Protein AF-A0A9E5NPU5-F1 (afdb_monomer)

Solvent-accessible surface area (backbone atoms only — 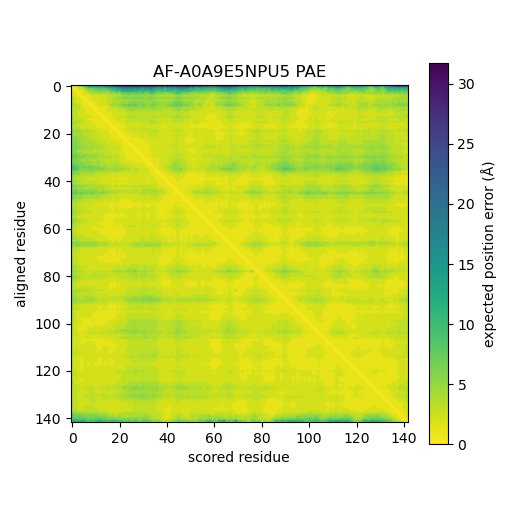not comparable to full-atom values): 7946 Å² total; per-residue (Å²): 116,73,91,56,54,41,80,66,75,48,50,67,50,61,43,50,41,37,74,76,77,80,86,76,53,70,75,66,40,60,76,77,53,55,99,81,63,61,35,37,38,39,53,54,88,90,54,70,48,75,46,47,42,85,56,36,71,65,22,31,34,32,37,46,65,56,90,91,46,43,30,37,44,34,37,29,80,81,65,75,45,67,43,30,29,43,23,65,52,97,94,39,77,55,51,61,39,34,47,26,31,22,43,92,67,32,43,28,34,26,30,74,84,70,61,22,30,26,37,57,92,69,35,32,19,76,40,56,83,51,45,84,39,68,52,51,76,41,65,56,49,111

Mean predicted aligned error: 2.67 Å

Radius of gyration: 14.75 Å; Cα contacts (8 Å, |Δi|>4): 319; chains: 1; bounding box: 37×27×44 Å

pLDDT: mean 96.62, std 3.51, range [65.12, 98.88]

Structure (mmCIF, N/CA/C/O backbone):
data_AF-A0A9E5NPU5-F1
#
_entry.id   AF-A0A9E5NPU5-F1
#
loop_
_atom_site.group_PDB
_atom_site.id
_atom_site.type_symbol
_atom_site.label_atom_id
_atom_site.label_alt_id
_atom_site.label_comp_id
_atom_site.label_asym_id
_atom_site.label_entity_id
_atom_site.label_seq_id
_atom_site.pdbx_PDB_ins_code
_atom_site.Cartn_x
_atom_site.Cartn_y
_atom_site.Cartn_z
_atom_site.occupancy
_atom_site.B_iso_or_equiv
_atom_site.auth_seq_id
_atom_site.auth_comp_id
_atom_site.auth_asym_id
_atom_site.auth_atom_id
_atom_site.pdbx_PDB_model_num
ATOM 1 N N . PRO A 1 1 ? 12.418 2.413 -18.752 1.00 65.12 1 PRO A N 1
ATOM 2 C CA . PRO A 1 1 ? 11.968 1.923 -17.427 1.00 65.12 1 PRO A CA 1
ATOM 3 C C . PRO A 1 1 ? 13.087 1.252 -16.615 1.00 65.12 1 PRO A C 1
ATOM 5 O O . PRO A 1 1 ? 13.430 1.755 -15.555 1.00 65.12 1 PRO A O 1
ATOM 8 N N . TYR A 1 2 ? 13.703 0.167 -17.103 1.00 80.44 2 TYR A N 1
ATOM 9 C CA . TYR A 1 2 ? 14.643 -0.628 -16.293 1.00 80.44 2 TYR A CA 1
ATOM 10 C C . TYR A 1 2 ? 15.923 0.098 -15.860 1.00 80.44 2 TYR A C 1
ATOM 12 O O . TYR A 1 2 ? 16.422 -0.166 -14.774 1.00 80.44 2 TYR A O 1
ATOM 20 N N . SER A 1 3 ? 16.434 1.037 -16.662 1.00 90.06 3 SER A N 1
ATOM 21 C CA . SER A 1 3 ? 17.612 1.847 -16.311 1.00 90.06 3 SER A CA 1
ATOM 22 C C . SER A 1 3 ? 17.380 2.801 -15.134 1.00 90.06 3 SER A C 1
ATOM 24 O O . SER A 1 3 ? 18.338 3.313 -14.570 1.00 90.06 3 SER A O 1
ATOM 26 N N . GLU A 1 4 ? 16.119 3.061 -14.782 1.00 92.62 4 GLU A N 1
ATOM 27 C CA . GLU A 1 4 ? 15.724 3.929 -13.666 1.00 92.62 4 GLU A CA 1
ATOM 28 C C . GLU A 1 4 ? 15.501 3.135 -12.369 1.00 92.62 4 GLU A C 1
ATOM 30 O O . GLU A 1 4 ? 15.270 3.734 -11.320 1.00 92.62 4 GLU A O 1
ATOM 35 N N . ILE A 1 5 ? 15.537 1.798 -12.445 1.00 96.00 5 ILE A N 1
ATOM 36 C CA . ILE A 1 5 ? 15.296 0.905 -11.314 1.00 96.00 5 ILE A CA 1
ATOM 37 C C . ILE A 1 5 ? 16.628 0.556 -10.662 1.00 96.00 5 ILE A C 1
ATOM 39 O O . ILE A 1 5 ? 17.495 -0.080 -11.263 1.00 96.00 5 ILE A O 1
ATOM 43 N N . LEU A 1 6 ? 16.757 0.925 -9.395 1.00 95.94 6 LEU A N 1
ATOM 44 C CA . LEU A 1 6 ? 17.960 0.730 -8.599 1.00 95.94 6 LEU A CA 1
ATOM 45 C C . LEU A 1 6 ? 17.683 -0.228 -7.439 1.00 95.94 6 LEU A C 1
ATOM 47 O O . LEU A 1 6 ? 16.542 -0.404 -7.014 1.00 95.94 6 LEU A O 1
ATOM 51 N N . SER A 1 7 ? 18.737 -0.868 -6.933 1.00 95.25 7 SER A N 1
ATOM 52 C CA . SER A 1 7 ? 18.652 -1.602 -5.667 1.00 95.25 7 SER A CA 1
ATOM 53 C C . SER A 1 7 ? 18.550 -0.607 -4.513 1.00 95.25 7 SER A C 1
ATOM 55 O O . SER A 1 7 ? 19.330 0.342 -4.461 1.00 95.25 7 SER A O 1
ATOM 57 N N . GLY A 1 8 ? 17.620 -0.842 -3.590 1.00 93.44 8 GLY A N 1
ATOM 58 C CA . GLY A 1 8 ? 17.548 -0.136 -2.312 1.00 93.44 8 GLY A CA 1
ATOM 59 C C . GLY A 1 8 ? 18.498 -0.709 -1.256 1.00 93.44 8 GLY A C 1
ATOM 60 O O . GLY A 1 8 ? 18.672 -0.099 -0.208 1.00 93.44 8 GLY A O 1
ATOM 61 N N . GLY A 1 9 ? 19.119 -1.866 -1.520 1.00 95.00 9 GLY A N 1
ATOM 62 C CA . GLY A 1 9 ? 19.989 -2.581 -0.582 1.00 95.00 9 GLY A CA 1
ATOM 63 C C . GLY A 1 9 ? 19.370 -3.886 -0.070 1.00 95.00 9 GLY A C 1
ATOM 64 O O . GLY A 1 9 ? 19.988 -4.936 -0.266 1.00 95.00 9 GLY A O 1
ATOM 65 N N . PRO A 1 10 ? 18.169 -3.862 0.540 1.00 96.06 10 PRO A N 1
ATOM 66 C CA . PRO A 1 10 ? 17.465 -5.075 0.934 1.00 96.06 10 PRO A CA 1
ATOM 67 C C . PRO A 1 10 ? 17.151 -5.981 -0.268 1.00 96.06 10 PRO A C 1
ATOM 69 O O . PRO A 1 10 ? 16.890 -5.482 -1.366 1.00 96.06 10 PRO A O 1
ATOM 72 N N . PRO A 1 11 ? 17.154 -7.313 -0.092 1.00 97.25 11 PRO A N 1
ATOM 73 C CA . PRO A 1 11 ? 16.609 -8.227 -1.092 1.00 97.25 11 PRO A CA 1
ATOM 74 C C . PRO A 1 11 ? 15.076 -8.103 -1.179 1.00 97.25 11 PRO A C 1
ATOM 76 O O . PRO A 1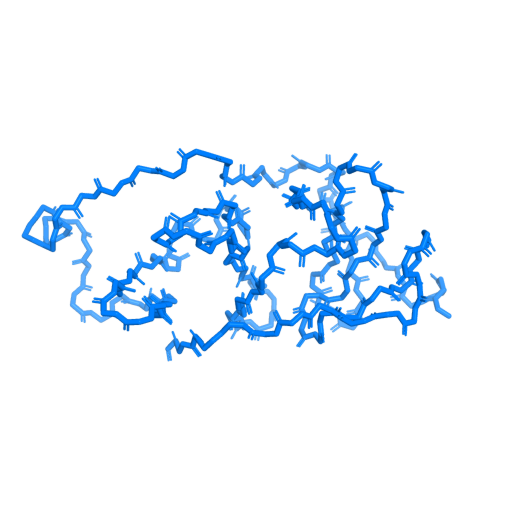 11 ? 14.451 -7.418 -0.368 1.00 97.25 11 PRO A O 1
ATOM 79 N N . LYS A 1 12 ? 14.461 -8.810 -2.138 1.00 97.19 12 LYS A N 1
ATOM 80 C CA . LYS A 1 12 ? 13.002 -9.020 -2.179 1.00 97.19 12 LYS A CA 1
ATOM 81 C C . LYS A 1 12 ? 12.529 -9.562 -0.825 1.00 97.19 12 LYS A C 1
ATOM 83 O O . LYS A 1 12 ? 13.152 -10.482 -0.298 1.00 97.19 12 LYS A O 1
ATOM 88 N N . ASP A 1 13 ? 11.486 -8.948 -0.271 1.00 97.88 13 ASP A N 1
ATOM 89 C CA . ASP A 1 13 ? 10.951 -9.193 1.076 1.00 97.88 13 ASP A CA 1
ATOM 90 C C . ASP A 1 13 ? 11.971 -9.039 2.222 1.00 97.88 13 ASP A C 1
ATOM 92 O O . ASP A 1 13 ? 11.734 -9.489 3.342 1.00 97.88 13 ASP A O 1
ATOM 96 N N . GLY A 1 14 ? 13.103 -8.366 1.979 1.00 96.81 14 GLY A N 1
ATOM 97 C CA . GLY A 1 14 ? 14.062 -8.005 3.027 1.00 96.81 14 GLY A CA 1
ATOM 98 C C . GLY A 1 14 ? 13.489 -7.014 4.046 1.00 96.81 14 GLY A C 1
ATOM 99 O O . GLY A 1 14 ? 14.008 -6.915 5.155 1.00 96.81 14 GLY A O 1
ATOM 100 N N . ILE A 1 15 ? 12.415 -6.317 3.668 1.00 97.00 15 ILE A N 1
ATOM 101 C CA . ILE A 1 15 ? 11.545 -5.533 4.542 1.00 97.00 15 ILE A CA 1
ATOM 102 C C . ILE A 1 15 ? 10.168 -6.215 4.503 1.00 97.00 15 ILE A C 1
ATOM 104 O O . ILE A 1 15 ? 9.469 -6.110 3.490 1.00 97.00 15 ILE A O 1
ATOM 108 N N . PRO A 1 16 ? 9.804 -7.003 5.528 1.00 97.19 16 PRO A N 1
ATOM 109 C CA . PRO A 1 16 ? 8.643 -7.878 5.454 1.00 97.19 16 PRO A CA 1
ATOM 110 C C . PRO A 1 16 ? 7.342 -7.088 5.611 1.00 97.19 16 PRO A C 1
ATOM 112 O O . PRO A 1 16 ? 7.148 -6.403 6.616 1.00 97.19 16 PRO A O 1
ATOM 115 N N . ALA A 1 17 ? 6.425 -7.257 4.659 1.00 98.50 17 ALA A N 1
ATOM 116 C CA . ALA A 1 17 ? 5.066 -6.739 4.773 1.00 98.50 17 ALA A CA 1
ATOM 117 C C . ALA A 1 17 ? 4.307 -7.406 5.936 1.00 98.50 17 ALA A C 1
ATOM 119 O O . ALA A 1 17 ? 4.569 -8.557 6.296 1.00 98.50 17 ALA A O 1
ATOM 120 N N . ILE A 1 18 ? 3.336 -6.694 6.507 1.00 98.75 18 ILE A N 1
ATOM 121 C CA . ILE A 1 18 ? 2.397 -7.255 7.483 1.00 98.75 18 ILE A CA 1
ATOM 122 C C . ILE A 1 18 ? 1.180 -7.793 6.728 1.00 98.75 18 ILE A C 1
ATOM 124 O O . ILE A 1 18 ? 0.398 -7.016 6.193 1.00 98.75 18 ILE A O 1
ATOM 128 N N . ASP A 1 19 ? 0.996 -9.113 6.723 1.00 98.06 19 ASP A N 1
ATOM 129 C CA . ASP A 1 19 ? -0.120 -9.772 6.016 1.00 98.06 19 ASP A CA 1
ATOM 130 C C . ASP A 1 19 ? -1.335 -10.080 6.908 1.00 98.06 19 ASP A C 1
ATOM 132 O O . ASP A 1 19 ? -2.410 -10.420 6.425 1.00 98.06 19 ASP A O 1
ATOM 136 N N . ALA A 1 20 ? -1.159 -9.991 8.227 1.00 95.69 20 ALA A N 1
ATOM 137 C CA . ALA A 1 20 ? -2.203 -10.232 9.218 1.00 95.69 20 ALA A CA 1
ATOM 138 C C . ALA A 1 20 ? -2.079 -9.198 10.348 1.00 95.69 20 ALA A C 1
ATOM 140 O O . ALA A 1 20 ? -1.588 -9.532 11.437 1.00 95.69 20 ALA A O 1
ATOM 141 N N . PRO A 1 21 ? -2.435 -7.926 10.087 1.00 97.69 21 PRO A N 1
ATOM 142 C CA . PRO A 1 21 ? -2.331 -6.876 11.087 1.00 97.69 21 PRO A CA 1
ATOM 143 C C . PRO A 1 21 ? -3.228 -7.177 12.288 1.00 97.69 21 PRO A C 1
ATOM 145 O O . PRO A 1 21 ? -4.310 -7.753 12.172 1.00 97.69 21 PRO A O 1
ATOM 148 N N . LYS A 1 22 ? -2.755 -6.778 13.467 1.00 97.06 22 LYS A N 1
ATOM 149 C CA . LYS A 1 22 ? -3.522 -6.823 14.710 1.00 97.06 22 LYS A CA 1
ATOM 150 C C . LYS A 1 22 ? -3.728 -5.400 15.184 1.00 97.06 22 LYS A C 1
ATOM 152 O O . LYS A 1 22 ? -2.779 -4.621 15.201 1.00 97.06 22 LYS A O 1
ATOM 157 N N . PHE A 1 23 ? -4.954 -5.101 15.582 1.00 97.25 23 PHE A N 1
ATOM 158 C CA . PHE A 1 23 ? -5.340 -3.790 16.074 1.00 97.25 23 PHE A CA 1
ATOM 159 C C . PHE A 1 23 ? -5.584 -3.845 17.576 1.00 97.25 23 PHE A C 1
ATOM 161 O O . PHE A 1 23 ? -6.017 -4.867 18.111 1.00 97.25 23 PHE A O 1
ATOM 168 N N . ILE A 1 24 ? -5.283 -2.726 18.216 1.00 97.69 24 ILE A N 1
ATOM 169 C CA . ILE A 1 24 ? -5.562 -2.431 19.619 1.00 97.69 24 ILE A CA 1
ATOM 170 C C . ILE A 1 24 ? -6.482 -1.211 19.675 1.00 97.69 24 ILE A C 1
ATOM 172 O O . ILE A 1 24 ? -6.654 -0.523 18.661 1.00 97.69 24 ILE A O 1
ATOM 176 N N . SER A 1 25 ? -7.087 -0.949 20.832 1.00 97.44 25 SER A N 1
ATOM 177 C CA . SER A 1 25 ? -7.887 0.263 21.012 1.00 97.44 25 SER A CA 1
ATOM 178 C C . SER A 1 25 ? -7.009 1.521 21.035 1.00 97.44 25 SER A C 1
ATO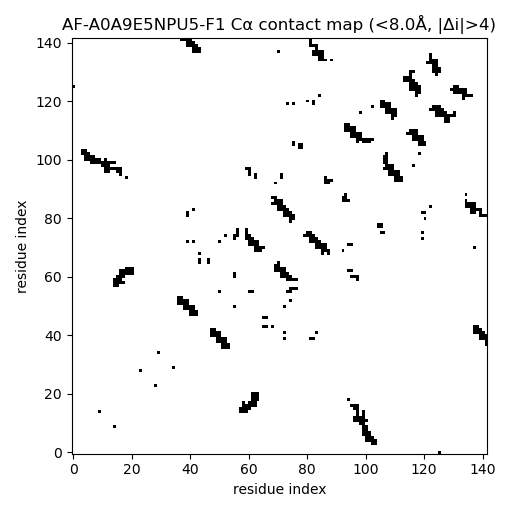M 180 O O . SER A 1 25 ? -5.787 1.449 21.176 1.00 97.44 25 SER A O 1
ATOM 182 N N . VAL A 1 26 ? -7.634 2.694 20.904 1.00 95.69 26 VAL A N 1
ATOM 183 C CA . VAL A 1 26 ? -6.923 3.978 21.025 1.00 95.69 26 VAL A CA 1
ATOM 184 C C . VAL A 1 26 ? -6.341 4.133 22.432 1.00 95.69 26 VAL A C 1
ATOM 186 O O . VAL A 1 26 ? -5.198 4.545 22.575 1.00 95.69 26 VAL A O 1
ATOM 189 N N . GLU A 1 27 ? -7.081 3.718 23.460 1.00 97.31 27 GLU A N 1
ATOM 190 C CA . GLU A 1 27 ? -6.639 3.783 24.855 1.00 97.31 27 GLU A CA 1
ATOM 191 C C . GLU A 1 27 ? -5.416 2.893 25.117 1.00 97.31 27 GLU A C 1
ATOM 193 O O . GLU A 1 27 ? -4.506 3.300 25.832 1.00 97.31 27 GLU A O 1
ATOM 198 N N . GLU A 1 28 ? -5.368 1.695 24.524 1.00 98.00 28 GLU A N 1
ATOM 199 C CA . GLU A 1 28 ? -4.184 0.827 24.581 1.00 98.00 28 GLU A CA 1
ATOM 200 C C . GLU A 1 28 ? -3.012 1.421 23.782 1.00 98.00 28 GLU A C 1
ATOM 202 O O . GLU A 1 28 ? -1.848 1.264 24.156 1.00 98.00 28 GLU A O 1
ATOM 207 N N . ALA A 1 29 ? -3.296 2.105 22.668 1.00 97.06 29 ALA A N 1
ATOM 208 C CA . ALA A 1 29 ? -2.276 2.771 21.868 1.00 97.06 29 ALA A CA 1
ATOM 209 C C . ALA A 1 29 ? -1.640 3.957 22.607 1.00 97.06 29 ALA A C 1
ATOM 211 O O . ALA A 1 29 ? -0.423 4.120 22.530 1.00 97.06 29 ALA A O 1
ATOM 212 N N . ASP A 1 30 ? -2.419 4.723 23.375 1.00 96.00 30 ASP A N 1
ATOM 213 C CA . ASP A 1 30 ? -1.950 5.867 24.173 1.00 96.00 30 ASP A CA 1
ATOM 214 C C . ASP A 1 30 ? -0.876 5.485 25.215 1.00 96.00 30 ASP A C 1
ATOM 216 O O . ASP A 1 30 ? -0.134 6.346 25.693 1.00 96.00 30 ASP A O 1
ATOM 220 N N . GLU A 1 31 ? -0.735 4.196 25.556 1.00 97.19 31 GLU A N 1
ATOM 221 C CA . GLU A 1 31 ? 0.317 3.713 26.461 1.00 97.19 31 GLU A CA 1
ATOM 222 C C . GLU A 1 31 ? 1.730 3.781 25.851 1.00 97.19 31 GLU A C 1
ATOM 224 O O . GLU A 1 31 ? 2.719 3.837 26.589 1.00 97.19 31 GLU A O 1
ATOM 229 N N . TRP A 1 32 ? 1.856 3.782 24.519 1.00 95.94 32 TRP A N 1
ATOM 230 C CA . TRP A 1 32 ? 3.152 3.764 23.821 1.00 95.94 32 TRP A CA 1
ATOM 231 C C . TRP A 1 32 ? 3.254 4.759 22.659 1.00 95.94 32 TRP A C 1
ATOM 233 O O . TRP A 1 32 ? 4.358 5.207 22.332 1.00 95.94 32 TRP A O 1
ATOM 243 N N . LEU A 1 33 ? 2.132 5.135 22.048 1.00 96.25 33 LEU A N 1
ATOM 244 C CA . LEU A 1 33 ? 2.065 6.103 20.964 1.00 96.25 33 LEU A CA 1
ATOM 245 C C . LEU A 1 33 ? 2.076 7.523 21.537 1.00 96.25 33 LEU A C 1
ATOM 247 O O . LEU A 1 33 ? 1.212 7.908 22.318 1.00 96.25 33 LEU A O 1
ATOM 251 N N . GLN A 1 34 ? 3.075 8.323 21.162 1.00 95.56 34 GLN A N 1
ATOM 252 C CA . GLN A 1 34 ? 3.148 9.708 21.626 1.00 95.56 34 GLN A CA 1
ATOM 253 C C . GLN A 1 34 ? 2.098 10.579 20.912 1.00 95.56 34 GLN A C 1
ATOM 255 O O . GLN A 1 34 ? 1.843 10.356 19.729 1.00 95.56 34 GLN A O 1
ATOM 260 N N . PRO A 1 35 ? 1.565 11.644 21.546 1.00 92.81 35 PRO A N 1
ATOM 261 C CA . PRO A 1 35 ? 0.499 12.471 20.958 1.00 92.81 35 PRO A CA 1
ATOM 262 C C . PRO A 1 35 ? 0.827 13.155 19.620 1.00 92.81 35 PRO A C 1
ATOM 264 O O . PRO A 1 35 ? -0.070 13.664 18.956 1.00 92.81 35 PRO A O 1
ATOM 267 N N . GLN A 1 36 ? 2.109 13.247 19.257 1.00 93.38 36 GLN A N 1
ATOM 268 C CA . GLN A 1 36 ? 2.595 13.875 18.020 1.00 93.38 36 GLN A CA 1
ATOM 269 C C . GLN A 1 36 ? 3.190 12.851 17.042 1.00 93.38 36 GLN A C 1
ATOM 271 O O . GLN A 1 36 ? 3.778 13.247 16.037 1.00 93.38 36 GLN A O 1
ATOM 276 N N . GLU A 1 37 ? 3.081 11.554 17.340 1.00 93.94 37 GLU A N 1
ATOM 277 C CA . GLU A 1 37 ? 3.568 10.508 16.447 1.00 93.94 37 GLU A CA 1
ATOM 278 C C . GLU A 1 37 ? 2.681 10.447 15.191 1.00 93.94 37 GLU A C 1
ATOM 280 O O . GLU A 1 37 ? 1.459 10.319 15.315 1.00 93.94 37 GLU A O 1
ATOM 285 N N . PRO A 1 38 ? 3.255 10.538 13.978 1.00 96.19 38 PRO A N 1
ATOM 286 C CA . PRO A 1 38 ? 2.469 10.490 12.758 1.00 96.19 38 PRO A CA 1
ATOM 287 C C . PRO A 1 38 ? 1.924 9.083 12.499 1.00 96.19 38 PRO A C 1
ATOM 289 O O . PRO A 1 38 ? 2.556 8.059 12.785 1.00 96.19 38 PRO A O 1
ATOM 292 N N . VAL A 1 39 ? 0.745 9.037 11.887 1.00 97.75 39 VAL A N 1
ATOM 293 C CA . VAL A 1 39 ? 0.068 7.805 11.482 1.00 97.75 39 VAL A CA 1
ATOM 294 C C . VAL A 1 39 ? -0.442 7.973 10.059 1.00 97.75 39 VAL A C 1
ATOM 296 O O . VAL A 1 39 ? -0.834 9.068 9.672 1.00 97.75 39 VAL A O 1
ATOM 299 N N . VAL A 1 40 ? -0.498 6.892 9.288 1.00 98.19 40 VAL A N 1
ATOM 300 C CA . VAL A 1 40 ? -1.366 6.866 8.108 1.00 98.19 40 VAL A CA 1
ATOM 301 C C . VAL A 1 40 ? -2.770 6.542 8.603 1.00 98.19 40 VAL A C 1
ATOM 303 O O . VAL A 1 40 ? -2.995 5.471 9.155 1.00 98.19 40 VAL A O 1
ATOM 306 N N . LEU A 1 41 ? -3.711 7.464 8.447 1.00 97.75 41 LEU A N 1
ATOM 307 C CA . LEU A 1 41 ? -5.133 7.233 8.679 1.00 97.75 41 LEU A CA 1
ATOM 308 C C . LEU A 1 41 ? -5.761 6.742 7.377 1.00 97.75 41 LEU A C 1
ATOM 310 O O . LEU A 1 41 ? -5.670 7.427 6.359 1.00 97.75 41 LEU A O 1
ATOM 314 N N . VAL A 1 42 ? -6.420 5.587 7.415 1.00 98.06 42 VAL A N 1
ATOM 315 C CA . VAL A 1 42 ? -7.188 5.044 6.288 1.00 98.06 42 VAL A CA 1
ATOM 316 C C . VAL A 1 42 ? -8.626 4.857 6.732 1.00 98.06 42 VAL A C 1
ATOM 318 O O . VAL A 1 42 ? -8.877 4.308 7.806 1.00 98.06 42 VAL A O 1
ATOM 321 N N . GLN A 1 43 ? -9.567 5.314 5.910 1.00 95.19 43 GLN A N 1
ATOM 322 C CA . GLN A 1 43 ? -10.991 5.213 6.205 1.00 95.19 43 GLN A CA 1
ATOM 323 C C . GLN A 1 43 ? -11.744 4.574 5.040 1.00 95.19 43 GLN A C 1
ATOM 325 O O . GLN A 1 43 ? -11.685 5.051 3.905 1.00 95.19 43 GLN A O 1
ATOM 330 N N . VAL A 1 44 ? -12.495 3.516 5.346 1.00 95.44 44 VAL A N 1
ATOM 331 C CA . VAL A 1 44 ? -13.410 2.848 4.417 1.00 95.44 44 VAL A CA 1
ATOM 332 C C . VAL A 1 44 ? -14.801 2.847 5.043 1.00 95.44 44 VAL A C 1
ATOM 334 O O . VAL A 1 44 ? -15.063 2.148 6.021 1.00 95.44 44 VAL A O 1
ATOM 337 N N . GLY A 1 45 ? -15.706 3.653 4.484 1.00 93.00 45 GLY A N 1
ATOM 338 C CA . GLY A 1 45 ? -17.007 3.902 5.105 1.00 93.00 45 GLY A CA 1
ATOM 339 C C . GLY A 1 45 ? -16.837 4.515 6.499 1.00 93.00 45 GLY A C 1
ATOM 340 O O . GLY A 1 45 ? -16.189 5.552 6.642 1.00 93.00 45 GLY A O 1
ATOM 341 N N . ASP A 1 46 ? -17.389 3.854 7.515 1.00 93.69 46 ASP A N 1
ATOM 342 C CA . ASP A 1 46 ? -17.307 4.284 8.917 1.00 93.69 46 ASP A CA 1
ATOM 343 C C . ASP A 1 46 ? -16.171 3.596 9.708 1.00 93.69 46 ASP A C 1
ATOM 345 O O . ASP A 1 46 ? -15.945 3.939 10.867 1.00 93.69 46 ASP A O 1
ATOM 349 N N . ASP A 1 47 ? -15.446 2.640 9.107 1.00 95.38 47 ASP A N 1
ATOM 350 C CA . ASP A 1 47 ? -14.283 1.982 9.727 1.00 95.38 47 ASP A CA 1
ATOM 351 C C . ASP A 1 47 ? -13.015 2.780 9.380 1.00 95.38 47 ASP A C 1
ATOM 353 O O . ASP A 1 47 ? -12.567 2.822 8.228 1.00 95.38 47 ASP A O 1
ATOM 357 N N . ALA A 1 48 ? -12.481 3.474 10.386 1.00 95.31 48 ALA A N 1
ATOM 358 C CA . ALA A 1 48 ? -11.270 4.275 10.297 1.00 95.31 48 ALA A CA 1
ATOM 359 C C . ALA A 1 48 ? -10.171 3.651 11.159 1.00 95.31 48 ALA A C 1
ATOM 361 O O . ALA A 1 48 ? -10.371 3.387 12.346 1.00 95.31 48 ALA A O 1
ATOM 362 N N . ARG A 1 49 ? -8.992 3.452 10.567 1.00 97.56 49 ARG A N 1
ATOM 363 C CA . ARG A 1 49 ? -7.844 2.820 11.225 1.00 97.56 49 ARG A CA 1
ATOM 364 C C . ARG A 1 49 ? -6.599 3.677 11.082 1.00 97.56 49 ARG A C 1
ATOM 366 O O . ARG A 1 49 ? -6.339 4.243 10.021 1.00 97.56 49 ARG A O 1
ATOM 373 N N . ALA A 1 50 ? -5.820 3.743 12.155 1.00 97.75 50 ALA A N 1
ATOM 374 C CA . ALA A 1 50 ? -4.524 4.403 12.180 1.00 97.75 50 ALA A CA 1
ATOM 375 C C . ALA A 1 50 ? -3.401 3.363 12.084 1.00 97.75 50 ALA A C 1
ATOM 377 O O . ALA A 1 50 ? -3.390 2.379 12.822 1.00 97.75 50 ALA A O 1
ATOM 378 N N . TYR A 1 51 ? -2.439 3.613 11.1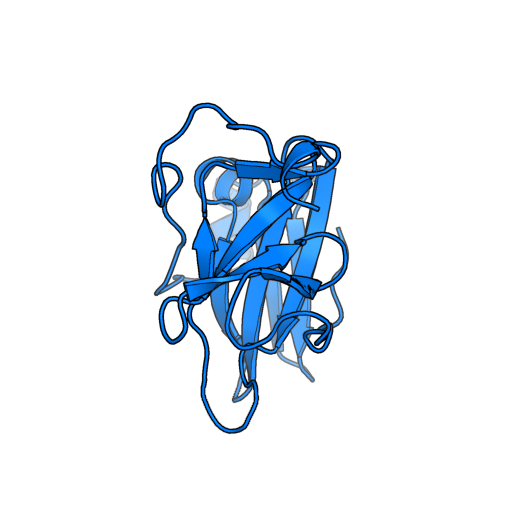98 1.00 98.38 51 TYR A N 1
ATOM 379 C CA . TYR A 1 51 ? -1.250 2.792 10.988 1.00 98.38 51 TYR A CA 1
ATOM 380 C C . TYR A 1 51 ? -0.021 3.635 11.349 1.00 98.38 51 TYR A C 1
ATOM 382 O O . TYR A 1 51 ? 0.390 4.488 10.558 1.00 98.38 51 TYR A O 1
ATOM 390 N N . PRO A 1 52 ? 0.556 3.462 12.551 1.00 98.06 52 PRO A N 1
ATOM 391 C CA . PRO A 1 52 ? 1.655 4.301 13.016 1.00 98.06 52 PRO A CA 1
ATOM 392 C C . PRO A 1 52 ? 2.881 4.238 12.110 1.00 98.06 52 PRO A C 1
ATOM 394 O O . PRO A 1 52 ? 3.341 3.152 11.744 1.00 98.06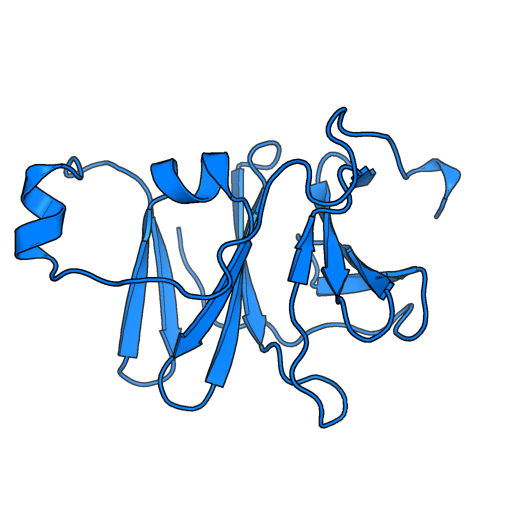 52 PRO A O 1
ATOM 397 N N . ILE A 1 53 ? 3.452 5.404 11.794 1.00 97.56 53 ILE A N 1
ATOM 398 C CA . ILE A 1 53 ? 4.644 5.491 10.942 1.00 97.56 53 ILE A CA 1
ATOM 399 C C . ILE A 1 53 ? 5.820 4.753 11.580 1.00 97.56 53 ILE A C 1
ATOM 401 O O . ILE A 1 53 ? 6.545 4.067 10.867 1.00 97.56 53 ILE A O 1
ATOM 405 N N . GLN A 1 54 ? 5.971 4.783 12.908 1.00 96.69 54 GLN A N 1
ATOM 406 C CA . GLN A 1 54 ? 6.996 3.989 13.593 1.00 96.69 54 GLN A CA 1
ATOM 407 C C . GLN A 1 54 ? 6.888 2.472 13.363 1.00 96.69 54 GLN A C 1
ATOM 409 O O . GLN A 1 54 ? 7.905 1.796 13.450 1.00 96.69 54 GLN A O 1
ATOM 414 N N . ILE A 1 55 ? 5.710 1.925 13.033 1.00 97.88 55 ILE A N 1
ATOM 415 C CA . ILE A 1 55 ? 5.561 0.517 12.620 1.00 97.88 55 ILE A CA 1
ATOM 416 C C . ILE A 1 55 ? 5.829 0.389 11.119 1.00 97.88 55 ILE A C 1
ATOM 418 O O . ILE A 1 55 ? 6.609 -0.463 10.690 1.00 97.88 55 ILE A O 1
ATOM 422 N N . LEU A 1 56 ? 5.222 1.262 10.312 1.00 98.06 56 LEU A N 1
ATOM 423 C CA . LEU A 1 56 ? 5.380 1.252 8.856 1.00 98.06 56 LEU A CA 1
ATOM 424 C C . LEU A 1 56 ? 6.824 1.506 8.407 1.00 98.06 56 LEU A C 1
ATOM 426 O O . LEU A 1 56 ? 7.211 1.072 7.331 1.00 98.06 56 LEU A O 1
ATOM 430 N N . MET A 1 57 ? 7.656 2.137 9.230 1.00 96.50 57 MET A N 1
ATOM 431 C CA . MET A 1 57 ? 9.079 2.320 8.957 1.00 96.50 57 MET A CA 1
ATOM 432 C C . MET A 1 57 ? 9.858 0.997 8.922 1.00 96.50 57 MET A C 1
ATOM 434 O O . MET A 1 57 ? 10.875 0.916 8.241 1.00 96.50 57 MET A O 1
ATOM 438 N N . TRP A 1 58 ? 9.379 -0.037 9.622 1.00 96.75 58 TRP A N 1
ATOM 439 C CA . TRP A 1 58 ? 9.987 -1.374 9.637 1.00 96.75 58 TRP A CA 1
ATOM 440 C C . TRP A 1 58 ? 9.385 -2.337 8.617 1.00 96.75 58 TRP A C 1
ATOM 442 O O . TRP A 1 58 ? 10.021 -3.336 8.288 1.00 96.75 58 TRP A O 1
ATOM 452 N N . HIS A 1 59 ? 8.163 -2.066 8.159 1.00 98.12 59 HIS A N 1
ATOM 453 C CA . HIS A 1 59 ? 7.374 -3.019 7.376 1.00 98.12 59 HIS A CA 1
ATOM 454 C C . HIS A 1 59 ? 6.985 -2.520 5.987 1.00 98.12 59 HIS A C 1
ATOM 456 O O . HIS A 1 59 ? 6.745 -3.338 5.106 1.00 98.12 59 HIS A O 1
ATOM 462 N N . GLU A 1 60 ? 6.935 -1.201 5.790 1.00 98.12 60 GLU A N 1
ATOM 463 C CA . GLU A 1 60 ? 6.599 -0.458 4.564 1.00 98.12 60 GLU A CA 1
ATOM 464 C C . GLU A 1 60 ? 5.220 -0.743 3.946 1.00 98.12 60 GLU A C 1
ATOM 466 O O . GLU A 1 60 ? 4.664 0.135 3.291 1.00 98.12 60 GLU A O 1
ATOM 471 N N . ILE A 1 61 ? 4.641 -1.928 4.145 1.00 98.75 61 ILE A N 1
ATOM 472 C CA . ILE A 1 61 ? 3.387 -2.391 3.556 1.00 98.75 61 ILE A CA 1
ATOM 473 C C . ILE A 1 61 ? 2.598 -3.185 4.603 1.00 98.75 61 ILE A C 1
ATOM 475 O O . ILE A 1 61 ? 3.135 -4.066 5.280 1.00 98.75 61 ILE A O 1
ATOM 479 N N . VAL A 1 62 ? 1.300 -2.909 4.693 1.00 98.88 62 VAL A N 1
ATOM 480 C CA . VAL A 1 62 ? 0.316 -3.700 5.434 1.00 98.88 62 VAL A CA 1
ATOM 481 C C . VAL A 1 62 ? -0.774 -4.135 4.463 1.00 98.88 62 VAL A C 1
ATOM 483 O O . VAL A 1 62 ? -1.474 -3.292 3.903 1.00 98.88 62 VAL A O 1
ATOM 486 N N . ASN A 1 63 ? -0.931 -5.443 4.273 1.00 98.81 63 ASN A N 1
ATOM 487 C CA . ASN A 1 63 ? -2.084 -6.022 3.593 1.00 98.81 63 ASN A CA 1
ATOM 488 C C . ASN A 1 63 ? -3.187 -6.228 4.638 1.00 98.81 63 ASN A C 1
ATOM 490 O O . ASN A 1 63 ? -3.120 -7.141 5.456 1.00 98.81 63 ASN A O 1
ATOM 494 N N . ASP A 1 64 ? -4.187 -5.352 4.627 1.00 98.50 64 ASP A N 1
ATOM 495 C CA . ASP A 1 64 ? -5.319 -5.372 5.554 1.00 98.50 64 ASP A CA 1
ATOM 496 C C . ASP A 1 64 ? -6.637 -5.616 4.802 1.00 98.50 64 ASP A C 1
ATOM 498 O O . ASP A 1 64 ? -6.698 -5.600 3.566 1.00 98.50 64 ASP A O 1
ATOM 502 N N . THR A 1 65 ? -7.702 -5.838 5.561 1.00 98.00 65 THR A N 1
ATOM 503 C CA . THR A 1 65 ? -9.088 -5.808 5.110 1.00 98.00 65 THR A CA 1
ATOM 504 C C . THR A 1 65 ? -9.884 -4.934 6.080 1.00 98.00 65 THR A C 1
ATOM 506 O O . THR A 1 65 ? -10.027 -5.257 7.265 1.00 98.00 65 THR A O 1
ATOM 509 N N . ILE A 1 66 ? -10.398 -3.811 5.575 1.00 97.06 66 ILE A N 1
ATOM 510 C CA . ILE A 1 66 ? -11.228 -2.867 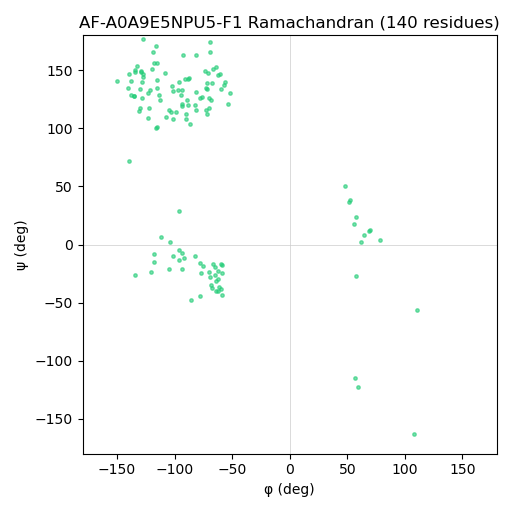6.331 1.00 97.06 66 ILE A CA 1
ATOM 511 C C . ILE A 1 66 ? -12.680 -3.082 5.903 1.00 97.06 66 ILE A C 1
ATOM 513 O O . ILE A 1 66 ? -13.028 -2.885 4.737 1.00 97.06 66 ILE A O 1
ATOM 517 N N . GLY A 1 67 ? -13.524 -3.553 6.824 1.00 92.75 67 GLY A N 1
ATOM 518 C CA . GLY A 1 67 ? -14.840 -4.093 6.476 1.00 92.75 67 GLY A CA 1
ATOM 519 C C . GLY A 1 67 ? -14.728 -5.246 5.470 1.00 92.75 67 GLY A C 1
ATOM 520 O O . GLY A 1 67 ? -14.157 -6.289 5.780 1.00 92.75 67 GLY A O 1
ATOM 521 N N . GLU A 1 68 ? -15.256 -5.048 4.261 1.00 94.31 68 GLU A N 1
ATOM 522 C CA . GLU A 1 68 ? -15.170 -6.008 3.147 1.00 94.31 68 GLU A CA 1
ATOM 523 C C . GLU A 1 68 ? -14.137 -5.608 2.079 1.00 94.31 68 GLU A C 1
ATOM 525 O O . GLU A 1 68 ? -14.005 -6.305 1.077 1.00 94.31 68 GLU A O 1
ATOM 530 N N . VAL A 1 69 ? -13.409 -4.499 2.268 1.00 97.50 69 VAL A N 1
ATOM 531 C CA . VAL A 1 69 ? -12.484 -3.951 1.266 1.00 97.50 69 VAL A CA 1
ATOM 532 C C . VAL A 1 69 ? -11.047 -4.373 1.588 1.00 97.50 69 VAL A C 1
ATOM 534 O O . VAL A 1 69 ? -10.494 -3.938 2.604 1.00 97.50 69 VAL A O 1
ATOM 537 N N . PRO A 1 70 ? -10.404 -5.199 0.744 1.00 98.38 70 PRO A N 1
ATOM 538 C CA . PRO A 1 70 ? -8.983 -5.502 0.861 1.00 98.38 70 PRO A CA 1
ATOM 539 C C . PRO A 1 70 ? -8.156 -4.259 0.527 1.00 98.38 70 PRO A C 1
ATOM 541 O O . PRO A 1 70 ? -8.288 -3.706 -0.565 1.00 98.38 70 PRO A O 1
ATOM 544 N N . VAL A 1 71 ? -7.278 -3.832 1.434 1.00 98.50 71 VAL A N 1
ATOM 545 C CA . VAL A 1 71 ? -6.455 -2.625 1.266 1.00 98.50 71 VAL A CA 1
ATOM 546 C C . VAL A 1 71 ? -4.969 -2.904 1.483 1.00 98.50 71 VAL A C 1
ATOM 548 O O . VAL A 1 71 ? -4.600 -3.732 2.313 1.00 98.50 71 VAL A O 1
ATOM 551 N N . ALA A 1 72 ? -4.112 -2.231 0.721 1.00 98.69 72 ALA A N 1
ATOM 552 C CA . ALA A 1 72 ? -2.672 -2.175 0.935 1.00 98.69 72 ALA A CA 1
ATOM 553 C C . ALA A 1 72 ? -2.336 -0.784 1.461 1.00 98.69 72 ALA A C 1
ATOM 555 O O . ALA A 1 72 ? -2.422 0.189 0.713 1.00 98.69 72 ALA A O 1
ATOM 556 N N . VAL A 1 73 ? -1.964 -0.687 2.734 1.00 98.75 73 VAL A N 1
ATOM 557 C CA . VAL A 1 73 ? -1.485 0.560 3.341 1.00 98.75 73 VAL A CA 1
ATOM 558 C C . VAL A 1 73 ? 0.027 0.576 3.242 1.00 98.75 73 VAL A C 1
ATOM 560 O O . VAL A 1 73 ? 0.692 -0.339 3.721 1.00 98.75 73 VAL A O 1
ATOM 563 N N . THR A 1 74 ? 0.575 1.588 2.582 1.00 98.62 74 THR A N 1
ATOM 564 C CA . THR A 1 74 ? 1.987 1.618 2.198 1.00 98.62 74 THR A CA 1
ATOM 565 C C . THR A 1 74 ? 2.640 2.900 2.679 1.00 98.62 74 THR A C 1
ATOM 567 O O . THR A 1 74 ? 2.014 3.959 2.692 1.00 98.62 74 THR A O 1
ATOM 570 N N . TYR A 1 75 ? 3.915 2.821 3.032 1.00 98.38 75 TYR A N 1
ATOM 571 C CA . TYR A 1 75 ? 4.734 3.962 3.395 1.00 98.38 75 TYR A CA 1
ATOM 572 C C . TYR A 1 75 ? 6.109 3.825 2.759 1.00 98.38 75 TYR A C 1
ATOM 574 O O . TYR A 1 75 ? 6.764 2.795 2.896 1.00 98.38 75 TYR A O 1
ATOM 582 N N . CYS A 1 76 ? 6.555 4.873 2.070 1.00 97.31 76 CYS A N 1
ATOM 583 C CA . CYS A 1 76 ? 7.914 4.957 1.553 1.00 97.31 76 CYS A CA 1
ATOM 584 C C . CYS A 1 76 ? 8.759 5.857 2.472 1.00 97.31 76 CYS A C 1
ATOM 586 O O . CYS A 1 76 ? 8.592 7.083 2.418 1.00 97.31 76 CYS A O 1
ATOM 588 N N . PRO A 1 77 ? 9.703 5.301 3.260 1.00 95.31 77 PRO A N 1
ATOM 589 C CA . PRO A 1 77 ? 10.502 6.084 4.206 1.00 95.31 77 PRO A CA 1
ATOM 590 C C . PRO A 1 77 ? 11.379 7.147 3.536 1.00 95.31 77 PRO A C 1
ATOM 592 O O . PRO A 1 77 ? 11.628 8.201 4.113 1.00 95.31 77 PRO A O 1
ATOM 595 N N . LEU A 1 78 ? 11.822 6.901 2.299 1.00 94.69 78 LEU A N 1
ATOM 596 C CA . LEU A 1 78 ? 12.668 7.835 1.547 1.00 94.69 78 LEU A CA 1
ATOM 597 C C . LEU A 1 78 ? 11.887 9.013 0.953 1.00 94.69 78 LEU A C 1
ATOM 599 O O . LEU A 1 78 ? 12.469 10.065 0.696 1.00 94.69 78 LEU A O 1
ATOM 603 N N . CYS A 1 79 ? 10.584 8.842 0.727 1.00 94.81 79 CYS A N 1
ATOM 604 C CA . CYS A 1 79 ? 9.709 9.884 0.191 1.00 94.81 79 CYS A CA 1
ATOM 605 C C . CYS A 1 79 ? 8.857 10.555 1.273 1.00 94.81 79 CYS A C 1
ATOM 607 O O . CYS A 1 79 ? 8.197 11.548 0.977 1.00 94.81 79 CYS A O 1
ATOM 609 N N . ASN A 1 80 ? 8.838 10.009 2.496 1.00 95.19 80 ASN A N 1
ATOM 610 C CA . ASN A 1 80 ? 7.906 10.392 3.556 1.00 95.19 80 ASN A CA 1
ATOM 611 C C . ASN A 1 80 ? 6.459 10.450 3.030 1.00 95.19 80 ASN A C 1
ATOM 613 O O . ASN A 1 80 ? 5.783 11.472 3.122 1.00 95.19 80 ASN A O 1
ATOM 617 N N . THR A 1 81 ? 6.023 9.382 2.353 1.00 95.00 81 THR A N 1
ATOM 618 C CA . THR A 1 81 ? 4.722 9.330 1.668 1.00 95.00 81 THR A CA 1
ATOM 619 C C . THR A 1 81 ? 3.964 8.069 2.060 1.00 95.00 81 THR A C 1
ATOM 621 O O . THR A 1 81 ? 4.419 6.962 1.762 1.00 95.00 81 THR A O 1
ATOM 624 N N . GLY A 1 82 ? 2.803 8.249 2.695 1.00 97.12 82 GLY A N 1
ATOM 625 C CA . GLY A 1 82 ? 1.819 7.201 2.956 1.00 97.12 82 GLY A CA 1
ATOM 626 C C . GLY A 1 82 ? 0.749 7.163 1.864 1.00 97.12 82 GLY A C 1
ATOM 627 O O . GLY A 1 82 ? 0.176 8.199 1.537 1.00 97.12 82 GLY A O 1
ATOM 628 N N . VAL A 1 83 ? 0.488 5.990 1.287 1.00 98.12 83 VAL A N 1
ATOM 629 C CA . VAL A 1 83 ? -0.543 5.791 0.252 1.00 98.12 83 VAL A CA 1
ATOM 630 C C . VAL A 1 83 ? -1.289 4.492 0.527 1.00 98.12 83 VAL A C 1
ATOM 632 O O . VAL A 1 83 ? -0.667 3.496 0.896 1.00 98.12 83 VAL A O 1
ATOM 635 N N . ALA A 1 84 ? -2.606 4.488 0.327 1.00 98.56 84 ALA A N 1
ATOM 636 C CA . ALA A 1 84 ? -3.421 3.285 0.417 1.00 98.56 84 ALA A CA 1
ATOM 637 C C . ALA A 1 84 ? -4.048 2.931 -0.938 1.00 98.56 84 ALA A C 1
ATOM 639 O O . ALA A 1 84 ? -4.487 3.810 -1.683 1.00 98.56 84 ALA A O 1
ATOM 640 N N . PHE A 1 85 ? -4.115 1.636 -1.233 1.00 98.62 85 PHE A N 1
ATOM 641 C CA . PHE A 1 85 ? -4.716 1.097 -2.453 1.00 98.62 85 PHE A CA 1
ATOM 642 C C . PHE A 1 85 ? -5.721 -0.000 -2.133 1.00 98.62 85 PHE A C 1
ATOM 644 O O . PHE A 1 85 ? -5.536 -0.742 -1.172 1.00 98.62 85 PHE A O 1
ATOM 651 N N . GLU A 1 86 ? -6.746 -0.151 -2.965 1.00 98.38 86 GLU A N 1
ATOM 652 C CA . GLU A 1 86 ? -7.567 -1.357 -2.971 1.00 98.38 86 GLU A CA 1
ATOM 653 C C . GLU A 1 86 ? -6.755 -2.503 -3.588 1.00 98.38 86 GLU A C 1
ATOM 655 O O . GLU A 1 86 ? -6.095 -2.332 -4.615 1.00 98.38 86 GLU A O 1
ATOM 660 N N . ARG A 1 87 ? -6.789 -3.676 -2.952 1.00 98.06 87 ARG A N 1
ATOM 661 C CA . ARG A 1 87 ? -6.043 -4.860 -3.402 1.00 98.06 87 ARG A CA 1
ATOM 662 C C . ARG A 1 87 ? -6.840 -5.757 -4.335 1.00 98.06 87 ARG A C 1
ATOM 664 O O . ARG A 1 87 ? -6.258 -6.654 -4.938 1.00 98.06 87 ARG A O 1
ATOM 671 N N . THR A 1 88 ? -8.147 -5.543 -4.460 1.00 98.38 88 THR A N 1
ATOM 672 C CA . THR A 1 88 ? -8.951 -6.228 -5.471 1.00 98.38 88 THR A CA 1
ATOM 673 C C . THR A 1 88 ? -8.606 -5.659 -6.840 1.00 98.38 88 THR A C 1
ATOM 675 O O . THR A 1 88 ? -8.913 -4.511 -7.153 1.00 98.38 88 THR A O 1
ATOM 678 N N . PHE A 1 89 ? -7.973 -6.472 -7.674 1.00 98.06 89 PHE A N 1
ATOM 679 C CA . PHE A 1 89 ? -7.586 -6.100 -9.021 1.00 98.06 89 PHE A CA 1
ATOM 680 C C . PHE A 1 89 ? -7.937 -7.237 -9.974 1.00 98.06 89 PHE A C 1
ATOM 682 O O . PHE A 1 89 ? -7.595 -8.387 -9.726 1.00 98.06 89 PHE A O 1
ATOM 689 N N . ASP A 1 90 ? -8.662 -6.924 -11.048 1.00 96.44 90 ASP A N 1
ATOM 690 C CA . ASP A 1 90 ? -9.080 -7.907 -12.062 1.00 96.44 90 ASP A CA 1
ATOM 691 C C . ASP A 1 90 ? -9.794 -9.152 -11.481 1.00 96.44 90 ASP A C 1
ATOM 693 O O . ASP A 1 90 ? -9.596 -10.286 -11.908 1.00 96.44 90 ASP A O 1
ATOM 697 N N . GLY A 1 91 ? -10.623 -8.942 -10.452 1.00 96.81 91 GLY A N 1
ATOM 698 C CA . GLY A 1 91 ? -11.400 -10.007 -9.809 1.00 96.81 91 GLY A CA 1
ATOM 699 C C . GLY A 1 91 ? -10.621 -10.895 -8.832 1.00 96.81 91 GLY A C 1
ATOM 700 O O . GLY A 1 91 ? -11.208 -11.831 -8.290 1.00 96.81 91 GLY A O 1
ATOM 701 N N . GLN A 1 92 ? -9.345 -10.602 -8.565 1.00 97.75 92 GLN A N 1
ATOM 702 C CA . GLN A 1 92 ? -8.543 -11.276 -7.542 1.00 97.75 92 GLN A CA 1
ATOM 703 C C . GLN A 1 92 ? -8.053 -10.301 -6.471 1.00 97.75 92 GLN A C 1
ATOM 705 O O . GLN A 1 92 ? -7.847 -9.121 -6.734 1.00 97.75 92 GLN A O 1
ATOM 710 N N . VAL A 1 93 ? -7.853 -10.802 -5.253 1.00 98.50 93 VAL A N 1
ATOM 711 C CA . VAL A 1 93 ? -7.215 -10.033 -4.181 1.00 98.50 93 VAL A CA 1
ATOM 712 C C . VAL A 1 93 ? -5.709 -10.242 -4.275 1.00 98.50 93 VAL A C 1
ATOM 714 O O . VAL A 1 93 ? -5.235 -11.374 -4.190 1.00 98.50 93 VAL A O 1
ATOM 717 N N . LEU A 1 94 ? -4.974 -9.150 -4.466 1.00 98.69 94 LEU A N 1
ATOM 718 C CA . LEU A 1 94 ? -3.519 -9.145 -4.529 1.00 98.69 94 LEU A CA 1
ATOM 719 C C . LEU A 1 94 ? -2.912 -9.006 -3.130 1.00 98.69 94 LEU A C 1
ATOM 721 O O . LEU A 1 94 ? -3.410 -8.254 -2.292 1.00 98.69 94 LEU A O 1
ATOM 725 N N . ASP A 1 95 ? -1.798 -9.685 -2.880 1.00 98.38 95 ASP A N 1
ATOM 726 C CA . ASP A 1 95 ? -1.011 -9.490 -1.664 1.00 98.38 95 ASP A CA 1
ATOM 727 C C . ASP A 1 95 ? 0.330 -8.873 -2.025 1.00 98.38 95 ASP A C 1
ATOM 729 O O . ASP A 1 95 ? 1.079 -9.424 -2.836 1.00 98.38 95 ASP A O 1
ATOM 733 N N . PHE A 1 96 ? 0.635 -7.731 -1.414 1.00 98.81 96 PHE A N 1
ATOM 734 C CA . PHE A 1 96 ? 1.804 -6.944 -1.769 1.00 98.81 96 PHE A CA 1
ATOM 735 C C . PHE A 1 96 ? 2.996 -7.237 -0.862 1.00 98.81 96 PHE A C 1
ATOM 737 O O . PHE A 1 96 ? 2.860 -7.366 0.353 1.00 98.81 96 PHE A O 1
ATOM 744 N N . GLY A 1 97 ? 4.180 -7.296 -1.463 1.00 98.62 97 GLY A N 1
ATOM 745 C CA . GLY A 1 97 ? 5.465 -7.343 -0.778 1.00 98.62 97 GLY A CA 1
ATOM 746 C C . GLY A 1 97 ? 6.419 -6.265 -1.288 1.00 98.62 97 GLY A C 1
ATOM 747 O O . GLY A 1 97 ? 6.124 -5.516 -2.228 1.00 98.62 97 GLY A O 1
ATOM 748 N N . THR A 1 98 ? 7.594 -6.187 -0.669 1.00 98.19 98 THR A N 1
ATOM 749 C CA . THR A 1 98 ? 8.633 -5.223 -1.041 1.00 98.19 98 THR A CA 1
ATOM 750 C C . THR A 1 98 ? 9.608 -5.860 -2.029 1.00 98.19 98 THR A C 1
ATOM 752 O O . THR A 1 98 ? 10.097 -6.974 -1.843 1.00 98.19 98 THR A O 1
ATOM 755 N N . THR A 1 99 ? 9.930 -5.162 -3.120 1.00 98.00 99 THR A N 1
ATOM 756 C CA . THR A 1 99 ? 10.918 -5.686 -4.087 1.00 98.00 99 THR A CA 1
ATOM 757 C C . THR A 1 99 ? 12.366 -5.511 -3.627 1.00 98.00 99 THR A C 1
ATOM 759 O O . THR A 1 99 ? 13.267 -6.103 -4.224 1.00 98.00 99 THR A O 1
ATOM 762 N N . GLY A 1 100 ? 12.610 -4.650 -2.631 1.00 97.00 100 GLY A N 1
ATOM 763 C CA . GLY A 1 100 ? 13.947 -4.147 -2.303 1.00 97.00 100 GLY A CA 1
ATOM 764 C C . GLY A 1 100 ? 14.516 -3.195 -3.366 1.00 97.00 100 GLY A C 1
ATOM 765 O O . GLY A 1 100 ? 15.712 -2.900 -3.373 1.00 97.00 100 GLY A O 1
ATOM 766 N N . ARG A 1 101 ? 13.685 -2.725 -4.306 1.00 97.31 101 ARG A N 1
ATOM 767 C CA . ARG A 1 101 ? 14.074 -1.842 -5.410 1.00 97.31 101 ARG A CA 1
ATOM 768 C C . ARG A 1 101 ? 13.353 -0.508 -5.340 1.00 97.31 101 ARG A C 1
ATOM 770 O O . ARG A 1 101 ? 12.265 -0.385 -4.784 1.00 97.31 101 ARG A O 1
ATOM 777 N N . LEU A 1 102 ? 13.985 0.483 -5.954 1.00 96.94 102 LEU A N 1
ATOM 778 C CA . LEU A 1 102 ? 13.532 1.864 -5.975 1.00 96.94 102 LEU A CA 1
ATOM 779 C C . LEU A 1 102 ? 13.499 2.385 -7.408 1.00 96.94 102 LEU A C 1
ATOM 781 O O . LEU A 1 102 ? 14.350 2.029 -8.227 1.00 96.94 102 LEU A O 1
ATOM 785 N N . ARG A 1 103 ? 12.563 3.292 -7.682 1.00 96.44 103 ARG A N 1
ATOM 786 C CA . ARG A 1 103 ? 12.551 4.133 -8.883 1.00 96.44 103 ARG A CA 1
ATOM 787 C C . ARG A 1 103 ? 12.220 5.558 -8.473 1.00 96.44 103 ARG A C 1
ATOM 789 O O . ARG A 1 103 ? 11.260 5.780 -7.746 1.00 96.44 103 ARG A O 1
ATOM 796 N N . TYR A 1 104 ? 13.056 6.510 -8.886 1.00 95.00 104 TYR A N 1
ATOM 797 C CA . TYR A 1 104 ? 13.018 7.898 -8.394 1.00 95.00 104 TYR A CA 1
ATOM 798 C C . TYR A 1 104 ? 13.034 7.996 -6.858 1.00 95.00 104 TYR A C 1
ATOM 800 O O . TYR A 1 104 ? 12.346 8.824 -6.270 1.00 95.00 104 TYR A O 1
ATOM 808 N N . SER A 1 105 ? 13.791 7.102 -6.212 1.00 94.25 105 SER A N 1
ATOM 809 C CA . SER A 1 105 ? 13.836 6.917 -4.751 1.00 94.25 105 SER A CA 1
ATOM 810 C C . SER A 1 105 ? 12.516 6.490 -4.099 1.00 94.25 105 SER A C 1
ATOM 812 O O . SER A 1 105 ? 12.483 6.312 -2.887 1.00 94.25 105 SER A O 1
ATOM 814 N N . ASN A 1 106 ? 11.457 6.269 -4.880 1.00 97.12 106 ASN A N 1
ATOM 815 C CA . ASN A 1 106 ? 10.198 5.734 -4.394 1.00 97.12 106 ASN A CA 1
ATOM 816 C C . ASN A 1 106 ? 10.205 4.204 -4.427 1.00 97.12 106 ASN A C 1
ATOM 818 O O . ASN A 1 106 ? 10.753 3.584 -5.347 1.00 97.12 106 ASN A O 1
ATOM 822 N N . LEU A 1 107 ? 9.583 3.622 -3.403 1.00 96.56 107 LEU A N 1
ATOM 823 C CA . LEU A 1 107 ? 9.431 2.188 -3.219 1.00 96.56 107 LEU A CA 1
ATOM 824 C C . LEU A 1 107 ? 8.724 1.542 -4.417 1.00 96.56 107 LEU A C 1
ATOM 826 O O . LEU A 1 107 ? 7.733 2.061 -4.936 1.00 96.56 107 LEU A O 1
ATOM 830 N N . ILE A 1 108 ? 9.231 0.384 -4.836 1.00 98.31 108 ILE A N 1
ATOM 831 C CA . ILE A 1 108 ? 8.558 -0.488 -5.795 1.00 98.31 108 ILE A CA 1
ATOM 832 C C . ILE A 1 108 ? 7.985 -1.682 -5.024 1.00 98.31 108 ILE A C 1
ATOM 834 O O . ILE A 1 108 ? 8.731 -2.486 -4.453 1.00 98.31 108 ILE A O 1
ATOM 838 N N . MET A 1 109 ? 6.662 -1.793 -5.017 1.00 98.56 109 MET A N 1
ATOM 839 C CA . MET A 1 109 ? 5.933 -2.944 -4.481 1.00 98.56 109 MET A CA 1
ATOM 840 C C . MET A 1 109 ? 5.915 -4.059 -5.526 1.00 98.56 109 MET A C 1
ATOM 842 O O . MET A 1 109 ? 6.123 -3.799 -6.712 1.00 98.56 109 MET A O 1
ATOM 846 N N . TYR A 1 110 ? 5.617 -5.287 -5.121 1.00 98.75 110 TYR A N 1
ATOM 847 C CA . TYR A 1 110 ? 5.179 -6.324 -6.054 1.00 98.75 110 TYR A CA 1
ATOM 848 C C . TYR A 1 110 ? 3.967 -7.063 -5.503 1.00 98.75 110 TYR A C 1
ATOM 850 O O . TYR A 1 110 ? 3.849 -7.174 -4.285 1.00 98.75 110 TYR A O 1
ATOM 858 N N . ASP A 1 111 ? 3.093 -7.577 -6.365 1.00 98.62 111 ASP A N 1
ATOM 859 C CA . ASP A 1 111 ? 2.059 -8.527 -5.946 1.00 98.62 111 ASP A CA 1
ATOM 860 C C . ASP A 1 111 ? 2.555 -9.970 -6.076 1.00 98.62 111 ASP A C 1
ATOM 862 O O . ASP A 1 111 ? 3.273 -10.329 -7.012 1.00 98.62 111 ASP A O 1
ATOM 866 N N . ARG A 1 112 ? 2.175 -10.823 -5.128 1.00 98.44 112 ARG A N 1
ATOM 867 C CA . ARG A 1 112 ? 2.631 -12.220 -5.071 1.00 98.44 112 ARG A CA 1
ATOM 868 C C . ARG A 1 112 ? 1.960 -13.123 -6.109 1.00 98.44 112 ARG A C 1
ATOM 870 O O . ARG A 1 112 ? 2.483 -14.198 -6.386 1.00 98.44 112 ARG A O 1
ATOM 877 N N . GLN A 1 113 ? 0.823 -12.706 -6.662 1.00 98.50 113 GLN A N 1
ATOM 878 C CA . GLN A 1 113 ? 0.002 -13.494 -7.581 1.00 98.50 113 GLN A CA 1
ATOM 879 C C . GLN A 1 113 ? 0.584 -13.513 -9.000 1.00 98.50 113 GLN A C 1
ATOM 881 O O . GLN A 1 113 ? 0.655 -14.572 -9.619 1.00 98.50 113 GLN A O 1
ATOM 886 N N . THR A 1 114 ? 1.018 -12.356 -9.499 1.00 98.25 114 THR A N 1
ATOM 887 C CA . THR A 1 114 ? 1.497 -12.163 -10.880 1.00 98.25 114 THR A CA 1
ATOM 888 C C . THR A 1 114 ? 2.957 -11.722 -10.958 1.00 98.25 114 THR A C 1
ATOM 890 O O . THR A 1 114 ? 3.534 -11.658 -12.042 1.00 98.25 114 THR A O 1
ATOM 893 N N . GLU A 1 115 ? 3.565 -11.398 -9.812 1.00 98.12 115 GLU A N 1
ATOM 894 C CA . GLU A 1 115 ? 4.887 -10.775 -9.721 1.00 98.12 115 GLU A CA 1
ATOM 895 C C . GLU A 1 115 ? 4.992 -9.439 -10.480 1.00 98.12 115 GLU A C 1
ATOM 897 O O . GLU A 1 115 ? 6.098 -9.007 -10.830 1.00 98.12 115 GLU A O 1
ATOM 902 N N . THR A 1 116 ? 3.865 -8.747 -10.703 1.00 98.56 116 THR A N 1
ATOM 903 C CA . THR A 1 116 ? 3.878 -7.391 -11.259 1.00 98.56 116 THR A CA 1
ATOM 904 C C . THR A 1 116 ? 4.507 -6.446 -10.245 1.00 98.56 116 THR A C 1
ATOM 906 O O . THR A 1 116 ? 4.290 -6.545 -9.040 1.00 98.56 116 THR A O 1
ATOM 909 N N . TRP A 1 117 ? 5.335 -5.524 -10.727 1.00 98.56 117 TRP A N 1
ATOM 910 C CA . TRP A 1 117 ? 5.940 -4.472 -9.924 1.00 98.56 117 TRP A CA 1
ATOM 911 C C . TRP A 1 117 ? 5.133 -3.192 -10.050 1.00 98.56 117 TRP A C 1
ATOM 913 O O . TRP A 1 117 ? 4.849 -2.749 -11.162 1.00 98.56 117 TRP A O 1
ATOM 923 N N . TRP A 1 118 ? 4.846 -2.564 -8.917 1.00 98.62 118 TRP A N 1
ATOM 924 C CA . TRP A 1 118 ? 3.966 -1.407 -8.813 1.00 98.62 118 TRP A CA 1
ATOM 925 C C . TRP A 1 118 ? 4.704 -0.233 -8.171 1.00 98.62 118 TRP A C 1
ATOM 927 O O . TRP A 1 118 ? 5.331 -0.376 -7.119 1.00 98.62 118 TRP A O 1
ATOM 937 N N . GLN A 1 119 ? 4.642 0.942 -8.794 1.00 98.19 119 GLN A N 1
ATOM 938 C CA . GLN A 1 119 ? 5.210 2.168 -8.239 1.00 98.19 119 GLN A CA 1
ATOM 939 C C . GLN A 1 119 ? 4.340 2.647 -7.068 1.00 98.19 119 GLN A C 1
ATOM 941 O O . GLN A 1 119 ? 3.189 3.024 -7.276 1.00 98.19 119 GLN A O 1
ATOM 946 N N . GLN A 1 120 ? 4.884 2.675 -5.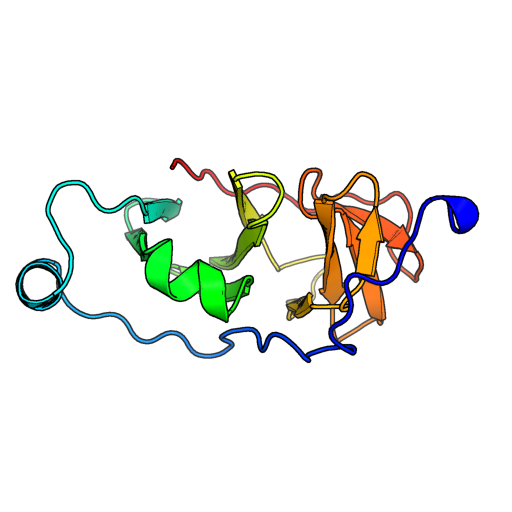848 1.00 98.06 120 GLN A N 1
ATOM 947 C CA . GLN A 1 120 ? 4.103 2.966 -4.638 1.00 98.06 120 GLN A CA 1
ATOM 948 C C . GLN A 1 120 ? 3.428 4.343 -4.657 1.00 98.06 120 GLN A C 1
ATOM 950 O O . GLN A 1 120 ? 2.291 4.465 -4.222 1.00 98.06 120 GLN A O 1
ATOM 955 N N . ALA A 1 121 ? 4.086 5.371 -5.191 1.00 97.25 121 ALA A N 1
ATOM 956 C CA . ALA A 1 121 ? 3.527 6.722 -5.212 1.00 97.25 121 ALA A CA 1
ATOM 957 C C . ALA A 1 121 ? 2.320 6.879 -6.155 1.00 97.25 121 ALA A C 1
ATOM 959 O O . ALA A 1 121 ? 1.491 7.760 -5.941 1.00 97.25 121 ALA A O 1
ATOM 960 N N . THR A 1 122 ? 2.233 6.074 -7.219 1.00 97.75 122 THR A N 1
ATOM 961 C CA . THR A 1 122 ? 1.226 6.253 -8.282 1.00 97.75 122 THR A CA 1
ATOM 962 C C . THR A 1 122 ? 0.260 5.083 -8.417 1.00 97.75 122 THR A C 1
ATOM 964 O O . THR A 1 122 ? -0.759 5.228 -9.090 1.00 97.75 122 THR A O 1
ATOM 967 N N . GLY A 1 123 ? 0.575 3.929 -7.829 1.00 98.06 123 GLY A N 1
ATOM 968 C CA . GLY A 1 123 ? -0.165 2.685 -8.029 1.00 98.06 123 GLY A CA 1
ATOM 969 C C . GLY A 1 123 ? -0.021 2.108 -9.439 1.00 98.06 123 GLY A C 1
ATOM 970 O O . GLY A 1 123 ? -0.789 1.226 -9.803 1.00 98.06 123 GLY A O 1
ATOM 971 N N . GLU A 1 124 ? 0.908 2.607 -10.260 1.00 98.44 124 GLU A N 1
ATOM 972 C CA . GLU A 1 124 ? 1.095 2.145 -11.640 1.00 98.44 124 GLU A CA 1
ATOM 973 C C . GLU A 1 124 ? 1.928 0.858 -11.688 1.00 98.44 124 GLU A C 1
ATOM 975 O O . GLU A 1 124 ? 3.014 0.794 -11.108 1.00 98.44 124 GLU A O 1
ATOM 980 N N . GLY A 1 125 ? 1.458 -0.148 -12.424 1.00 98.19 125 GLY A N 1
ATOM 981 C CA . GLY A 1 125 ? 2.234 -1.331 -12.776 1.00 98.19 125 GLY A CA 1
ATOM 982 C C . GLY A 1 125 ? 3.328 -0.962 -13.777 1.00 98.19 125 GLY A C 1
ATOM 983 O O . GLY A 1 125 ? 3.047 -0.533 -14.892 1.00 98.19 125 GLY A O 1
ATOM 984 N N . ILE A 1 126 ? 4.593 -1.129 -13.407 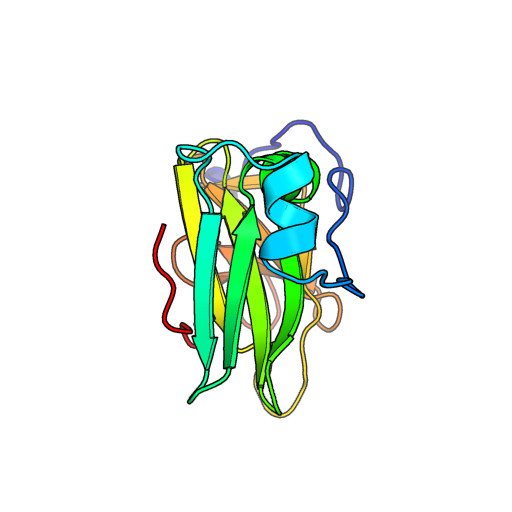1.00 97.44 126 ILE A N 1
ATOM 985 C CA . ILE A 1 126 ? 5.745 -0.701 -14.218 1.00 97.44 126 ILE A CA 1
ATOM 986 C C . ILE A 1 126 ? 6.462 -1.863 -14.917 1.00 97.44 126 ILE A C 1
ATOM 988 O O . ILE A 1 126 ? 7.176 -1.644 -15.898 1.00 97.44 126 ILE A O 1
ATOM 992 N N . VAL A 1 127 ? 6.297 -3.090 -14.415 1.00 96.94 127 VAL A N 1
ATOM 993 C CA . VAL A 1 127 ? 6.877 -4.328 -14.961 1.00 96.94 127 VAL A CA 1
ATOM 994 C C . VAL A 1 127 ? 5.938 -5.486 -14.642 1.00 96.94 127 VAL A C 1
ATOM 996 O O . VAL A 1 127 ? 5.452 -5.552 -13.524 1.00 96.94 127 VAL A O 1
ATOM 999 N N . GLY A 1 128 ? 5.744 -6.425 -15.569 1.00 96.69 128 GLY A N 1
ATOM 1000 C CA . GLY A 1 128 ? 4.971 -7.649 -15.329 1.00 96.69 128 GLY A CA 1
ATOM 1001 C C . GLY A 1 128 ? 3.617 -7.654 -16.032 1.00 96.69 128 GLY A C 1
ATOM 1002 O O . GLY A 1 128 ? 3.404 -6.897 -16.980 1.00 96.69 128 GLY A O 1
ATOM 1003 N N . GLU A 1 129 ? 2.732 -8.541 -15.585 1.00 97.69 129 GLU A N 1
ATOM 1004 C CA . GLU A 1 129 ? 1.432 -8.817 -16.205 1.00 97.69 129 GLU A CA 1
ATOM 1005 C C . GLU A 1 129 ? 0.543 -7.573 -16.284 1.00 97.69 129 GLU A C 1
ATOM 1007 O O . GLU A 1 129 ? -0.025 -7.279 -17.336 1.00 97.69 129 GLU A O 1
ATOM 1012 N N . TYR A 1 130 ? 0.496 -6.787 -15.207 1.00 98.06 130 TYR A N 1
ATOM 1013 C CA . TYR A 1 130 ? -0.329 -5.581 -15.133 1.00 98.06 130 TYR A CA 1
ATOM 1014 C C . TYR A 1 130 ? 0.433 -4.289 -15.458 1.00 98.06 130 TYR A C 1
ATOM 1016 O O . TYR A 1 130 ? 0.075 -3.208 -14.987 1.00 98.06 130 TYR A O 1
ATOM 1024 N N . ALA A 1 131 ? 1.474 -4.364 -16.292 1.00 97.25 131 ALA A N 1
ATOM 1025 C CA . ALA A 1 131 ? 2.189 -3.174 -16.744 1.00 97.25 131 ALA A CA 1
ATOM 1026 C C . ALA A 1 131 ? 1.247 -2.148 -17.417 1.00 97.25 131 ALA A C 1
ATOM 1028 O O . ALA A 1 131 ? 0.360 -2.508 -18.191 1.00 97.25 131 ALA A O 1
ATOM 1029 N N . LEU A 1 132 ? 1.471 -0.859 -17.138 1.00 96.62 132 LEU A N 1
ATOM 1030 C CA . LEU A 1 132 ? 0.673 0.300 -17.571 1.00 96.62 132 LEU A CA 1
ATOM 1031 C C . LEU A 1 132 ? -0.761 0.345 -17.017 1.00 96.62 132 LEU A C 1
ATOM 1033 O O . LEU A 1 132 ? -1.565 1.180 -17.438 1.00 96.62 132 LEU A O 1
ATOM 1037 N N . ARG A 1 133 ? -1.108 -0.546 -16.085 1.00 98.25 133 ARG A N 1
ATOM 1038 C CA . ARG A 1 133 ? -2.363 -0.484 -15.330 1.00 98.25 133 ARG A CA 1
ATOM 1039 C C . ARG A 1 133 ? -2.148 0.273 -14.026 1.00 98.25 133 ARG A C 1
ATOM 1041 O O . ARG A 1 133 ? -1.016 0.448 -13.592 1.00 98.25 133 ARG A O 1
ATOM 1048 N N . GLN A 1 134 ? -3.233 0.713 -13.397 1.00 98.50 134 GLN A N 1
ATOM 1049 C CA . GLN A 1 134 ? -3.174 1.490 -12.162 1.00 98.50 134 GLN A CA 1
ATOM 1050 C C . GLN A 1 134 ? -4.108 0.902 -11.105 1.00 98.50 134 GLN A C 1
ATOM 1052 O O . GLN A 1 134 ? -5.258 0.590 -11.414 1.00 98.50 134 GLN A O 1
ATOM 1057 N N . LEU A 1 135 ? -3.606 0.762 -9.879 1.00 98.56 135 LEU A N 1
ATOM 1058 C CA . LEU A 1 135 ? -4.395 0.406 -8.703 1.00 98.56 135 LEU A CA 1
ATOM 1059 C C . LEU A 1 135 ? -5.375 1.525 -8.342 1.00 98.56 135 LEU A C 1
ATOM 1061 O O . LEU A 1 135 ? -5.108 2.711 -8.549 1.00 98.56 135 LEU A O 1
ATOM 1065 N N . THR A 1 136 ? -6.497 1.143 -7.744 1.00 98.31 136 THR A N 1
ATOM 1066 C CA . THR A 1 136 ? -7.477 2.095 -7.223 1.00 98.31 136 THR A CA 1
ATOM 1067 C C . THR A 1 136 ? -6.987 2.646 -5.888 1.00 98.31 136 THR A C 1
ATOM 1069 O O . THR A 1 136 ? -6.683 1.880 -4.976 1.00 98.31 136 THR A O 1
ATOM 1072 N N . PHE A 1 137 ? -6.914 3.970 -5.755 1.00 98.00 137 PHE A N 1
ATOM 1073 C CA . PHE A 1 137 ? -6.549 4.615 -4.492 1.00 98.00 137 PHE A CA 1
ATOM 1074 C C . PHE A 1 137 ? -7.675 4.491 -3.465 1.00 98.00 137 PHE A C 1
ATOM 1076 O O . PHE A 1 137 ? -8.845 4.706 -3.784 1.00 98.00 137 PHE A O 1
ATOM 1083 N N . VAL A 1 138 ? -7.297 4.230 -2.217 1.00 97.44 138 VAL A N 1
ATOM 1084 C CA . VAL A 1 138 ? -8.177 4.336 -1.049 1.00 97.44 138 VAL A CA 1
ATOM 1085 C C . VAL A 1 138 ? -7.844 5.643 -0.326 1.00 97.44 138 VAL A C 1
ATOM 1087 O O . VAL A 1 138 ? -6.658 5.954 -0.175 1.00 97.44 138 VAL A O 1
ATOM 1090 N N . PRO A 1 139 ? -8.844 6.432 0.116 1.00 94.06 139 PRO A N 1
ATOM 1091 C CA . PRO A 1 139 ? -8.595 7.650 0.875 1.00 94.06 139 PRO A CA 1
ATOM 1092 C C . PRO A 1 139 ? -7.704 7.390 2.092 1.00 94.06 139 PRO A C 1
ATOM 1094 O O . PRO A 1 139 ? -8.043 6.602 2.977 1.0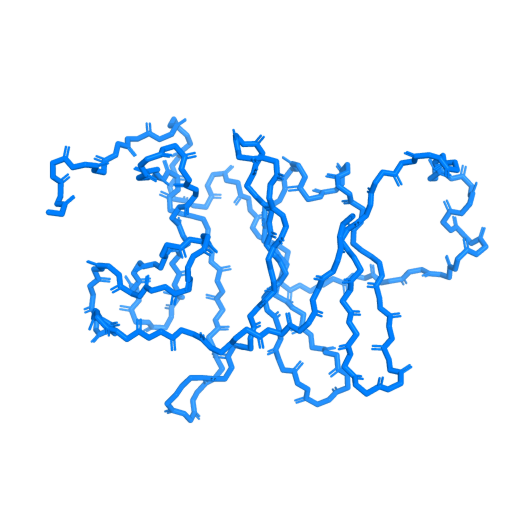0 94.06 139 PRO A O 1
ATOM 1097 N N . ALA A 1 140 ? -6.566 8.078 2.122 1.00 93.88 140 ALA A N 1
ATOM 1098 C CA . ALA A 1 140 ? -5.627 8.048 3.226 1.00 93.88 140 ALA A CA 1
ATOM 1099 C C . ALA A 1 140 ? -5.071 9.450 3.486 1.00 93.88 140 ALA A C 1
ATOM 1101 O O . ALA A 1 140 ? -4.893 10.241 2.556 1.00 93.88 140 ALA A O 1
ATOM 1102 N N . SER A 1 141 ? -4.787 9.747 4.749 1.00 93.38 141 SER A N 1
ATOM 1103 C CA . SER A 1 141 ? -4.121 10.977 5.182 1.00 93.38 141 SER A CA 1
ATOM 1104 C C . SER A 1 141 ? -3.000 10.652 6.157 1.00 93.38 141 SER A C 1
ATOM 1106 O O . SER A 1 141 ? -3.060 9.635 6.843 1.00 93.38 141 SER A O 1
ATOM 1108 N N . MET A 1 142 ? -1.996 11.519 6.226 1.00 87.56 142 MET A N 1
ATOM 1109 C CA . MET A 1 142 ? -0.860 11.413 7.140 1.00 87.56 142 MET A CA 1
ATOM 1110 C C . MET A 1 142 ? -0.672 12.727 7.886 1.00 87.56 142 MET A C 1
ATOM 1112 O O . MET A 1 142 ? -0.962 13.778 7.265 1.00 87.56 142 MET A O 1
#

Sequence (142 aa):
PYSEILSGGPPKDGIPAIDAPKFISVEEADEWLQPQEPVVLVQVGDDARAYPIQILMWHEIVNDTIGEVPVAVTYCPLCNTGVAFERTFDGQVLDFGTTGRLRYSNLIMYDRQTETWWQQATGEGIVGEYALRQLTFVPASM

Secondary structure (DSSP, 8-state):
-GGGEEE-SS-TTSS--BSS-----HHHHTTTS-TT--EEEEEETTEEEEEEHHHHHHHSEEEEEETTEEEEEEEETTTTEEEEEE-EETTEE--EEEEEEEETTEEEEEETTT--EEETTTTEEEESTTTT-BPPEEPEE-

Nearest PDB structures (foldseek):
  5cxm-assembly2_D  TM=6.737E-01  e=2.614E-01  Synechocystis sp. PCC 6803 substr. Kazusa
  6r1g-assembly2_B  TM=2.158E-01  e=2.695E+00  Borreliella burgdorferi B31

Foldseek 3Di:
DVVQKDFLPAAWCSQPAAEDDDDDDPVVCVVPPDPPFDWKWFDDPPQIDTHTVVVCVRRQWYFDQGPNFTKIWGAQPQVRDTWMFTQCDPNDRWDKTFRSMDGVSFTWIATPPFRFIAGRVFQAGCDTDRHRHHTHTGDIDD